Protein AF-A0A1F4QVL9-F1 (afdb_monomer)

Structure (mmCIF, N/CA/C/O backbone):
data_AF-A0A1F4QVL9-F1
#
_entry.id   AF-A0A1F4QVL9-F1
#
loop_
_atom_site.group_PDB
_atom_site.id
_atom_site.type_symbol
_atom_site.label_atom_id
_atom_site.label_alt_id
_atom_site.label_comp_id
_atom_site.label_asym_id
_atom_site.label_entity_id
_atom_site.label_seq_id
_atom_site.pdbx_PDB_ins_code
_atom_site.Cartn_x
_atom_site.Cartn_y
_atom_site.Cartn_z
_atom_site.occupancy
_atom_site.B_iso_or_equiv
_atom_site.auth_seq_id
_atom_site.auth_comp_id
_atom_site.auth_asym_id
_atom_site.auth_atom_id
_atom_site.pdbx_PDB_model_num
ATOM 1 N N . MET A 1 1 ? 17.436 -7.535 2.192 1.00 55.03 1 MET A N 1
ATOM 2 C CA . MET A 1 1 ? 16.617 -8.154 1.130 1.00 55.03 1 MET A CA 1
ATOM 3 C C . MET A 1 1 ? 15.756 -9.191 1.828 1.00 55.03 1 MET A C 1
ATOM 5 O O . MET A 1 1 ? 16.328 -9.980 2.570 1.00 55.03 1 MET A O 1
ATOM 9 N N . LEU A 1 2 ? 14.427 -9.111 1.714 1.00 68.06 2 LEU A N 1
ATOM 10 C CA . LEU A 1 2 ? 13.532 -10.093 2.343 1.00 68.06 2 LEU A CA 1
ATOM 11 C C . LEU A 1 2 ? 13.857 -11.471 1.762 1.00 68.06 2 LEU A C 1
ATOM 13 O O . LEU A 1 2 ? 14.022 -11.603 0.551 1.00 68.06 2 LEU A O 1
ATOM 17 N N . SER A 1 3 ? 14.021 -12.462 2.626 1.00 69.25 3 SER A N 1
ATOM 18 C CA . SER A 1 3 ? 14.644 -13.744 2.280 1.00 69.25 3 SER A CA 1
ATOM 19 C C . SER A 1 3 ? 13.644 -14.893 2.161 1.00 69.25 3 SER A C 1
ATOM 21 O O . SER A 1 3 ? 13.997 -15.971 1.687 1.00 69.25 3 SER A O 1
ATOM 23 N N . SER A 1 4 ? 12.388 -14.674 2.563 1.00 79.56 4 SER A N 1
ATOM 24 C CA . SER A 1 4 ? 11.344 -15.699 2.546 1.00 79.56 4 SER A CA 1
ATOM 25 C C . SER A 1 4 ? 9.951 -15.136 2.261 1.00 79.56 4 SER A C 1
ATOM 27 O O . SER A 1 4 ? 9.669 -13.959 2.497 1.00 79.56 4 SER A O 1
ATOM 29 N N . GLU A 1 5 ? 9.048 -16.007 1.799 1.00 80.88 5 GLU A N 1
ATOM 30 C CA . GLU A 1 5 ? 7.616 -15.705 1.672 1.00 80.88 5 GLU A CA 1
ATOM 31 C C . GLU A 1 5 ? 7.029 -15.203 2.997 1.00 80.88 5 GLU A C 1
ATOM 33 O O . GLU A 1 5 ? 6.265 -14.242 3.006 1.00 80.88 5 GLU A O 1
ATOM 38 N N . ALA A 1 6 ? 7.398 -15.833 4.116 1.00 83.69 6 ALA A N 1
ATOM 39 C CA . ALA A 1 6 ? 6.899 -15.465 5.436 1.00 83.69 6 ALA A CA 1
ATOM 40 C C . ALA A 1 6 ? 7.304 -14.032 5.813 1.00 83.69 6 ALA A C 1
ATOM 42 O O . ALA A 1 6 ? 6.448 -13.242 6.205 1.00 83.69 6 ALA A O 1
ATOM 43 N N . GLU A 1 7 ? 8.576 -13.672 5.615 1.00 84.50 7 GLU A N 1
ATOM 44 C CA . GLU A 1 7 ? 9.059 -12.303 5.831 1.00 84.50 7 GLU A CA 1
ATOM 45 C C . GLU A 1 7 ? 8.333 -11.290 4.942 1.00 84.50 7 GLU A C 1
ATOM 47 O O . GLU A 1 7 ? 7.942 -10.225 5.419 1.00 84.50 7 GLU A O 1
ATOM 52 N N . TYR A 1 8 ? 8.118 -11.615 3.665 1.00 85.31 8 TYR A N 1
ATOM 53 C CA . TYR A 1 8 ? 7.397 -10.728 2.754 1.00 85.31 8 TYR A CA 1
ATOM 54 C C . TYR A 1 8 ? 5.938 -10.550 3.170 1.00 85.31 8 TYR A C 1
ATOM 56 O O . TYR A 1 8 ? 5.424 -9.432 3.201 1.00 85.31 8 TYR A O 1
ATOM 64 N N . ARG A 1 9 ? 5.247 -11.642 3.503 1.00 83.25 9 ARG A N 1
ATOM 65 C CA . ARG A 1 9 ? 3.841 -11.575 3.900 1.00 83.25 9 ARG A CA 1
ATOM 66 C C . ARG A 1 9 ? 3.674 -10.822 5.208 1.00 83.25 9 ARG A C 1
ATOM 68 O O . ARG A 1 9 ? 2.688 -10.110 5.342 1.00 83.25 9 ARG A O 1
ATOM 75 N N . GLU A 1 10 ? 4.609 -10.940 6.144 1.00 85.62 10 GLU A N 1
ATOM 76 C CA . GLU A 1 10 ? 4.506 -10.227 7.415 1.00 85.62 10 GLU A CA 1
ATOM 77 C C . GLU A 1 10 ? 4.754 -8.725 7.274 1.00 85.62 10 GLU A C 1
ATOM 79 O O . GLU A 1 10 ? 4.031 -7.942 7.881 1.00 85.62 10 GLU A O 1
ATOM 84 N N . ASN A 1 11 ? 5.703 -8.322 6.425 1.00 81.94 11 ASN A N 1
ATOM 85 C CA . ASN A 1 11 ? 6.178 -6.936 6.385 1.00 81.94 11 ASN A CA 1
ATOM 86 C C . ASN A 1 11 ? 5.716 -6.126 5.164 1.00 81.94 11 ASN A C 1
ATOM 88 O O . ASN A 1 11 ? 5.845 -4.907 5.172 1.00 81.94 11 ASN A O 1
ATOM 92 N N . VAL A 1 12 ? 5.226 -6.769 4.097 1.00 84.06 12 VAL A N 1
ATOM 93 C CA . VAL A 1 12 ? 4.925 -6.090 2.823 1.00 84.06 12 VAL A CA 1
ATOM 94 C C . VAL A 1 12 ? 3.470 -6.253 2.417 1.00 84.06 12 VAL A C 1
ATOM 96 O O . VAL A 1 12 ? 2.744 -5.269 2.306 1.00 84.06 12 VAL A O 1
ATOM 99 N N . CYS A 1 13 ? 3.018 -7.480 2.143 1.00 87.62 13 CYS A N 1
ATOM 100 C CA . CYS A 1 13 ? 1.649 -7.681 1.678 1.00 87.62 13 CYS A CA 1
ATOM 101 C C . CYS A 1 13 ? 1.138 -9.107 1.894 1.00 87.62 13 CYS A C 1
ATOM 103 O O . CYS A 1 13 ? 1.787 -10.088 1.531 1.00 87.62 13 CYS A O 1
ATOM 105 N N . LYS A 1 14 ? -0.098 -9.212 2.399 1.00 88.12 14 LYS A N 1
ATOM 106 C CA . LYS A 1 14 ? -0.819 -10.480 2.619 1.00 88.12 14 LYS A CA 1
ATOM 107 C C . LYS A 1 14 ? -1.907 -10.747 1.566 1.00 88.12 14 LYS A C 1
ATOM 109 O O . LYS A 1 14 ? -2.701 -11.666 1.758 1.00 88.12 14 LYS A O 1
ATOM 114 N N . CYS A 1 15 ? -1.986 -9.958 0.489 1.00 89.38 15 CYS A N 1
ATOM 115 C CA . CYS A 1 15 ? -3.069 -10.077 -0.487 1.00 89.38 15 CYS A CA 1
ATOM 116 C C . CYS A 1 15 ? -2.981 -11.379 -1.298 1.00 89.38 15 CYS A C 1
ATOM 118 O O . CYS A 1 15 ? -1.905 -11.956 -1.485 1.00 89.38 15 CYS A O 1
ATOM 120 N N . LYS A 1 16 ? -4.137 -11.833 -1.798 1.00 87.50 16 LYS A N 1
ATOM 121 C CA . LYS A 1 16 ? -4.270 -13.107 -2.518 1.00 87.50 16 LYS A CA 1
ATOM 122 C C . LYS A 1 16 ? -3.334 -13.195 -3.725 1.00 87.50 16 LYS A C 1
ATOM 124 O O . LYS A 1 16 ? -2.648 -14.196 -3.887 1.00 87.50 16 LYS A O 1
ATOM 129 N N . GLN A 1 17 ? -3.261 -12.132 -4.522 1.00 88.06 17 GLN A N 1
ATOM 130 C CA . GLN A 1 17 ? -2.403 -12.090 -5.704 1.00 88.06 17 GLN A CA 1
ATOM 131 C C . GLN A 1 17 ? -0.917 -12.219 -5.352 1.00 88.06 17 GLN A C 1
ATOM 133 O O . GLN A 1 17 ? -0.213 -12.984 -6.000 1.00 88.06 17 GLN A O 1
ATOM 138 N N . CYS A 1 18 ? -0.430 -11.508 -4.329 1.00 88.06 18 CYS A N 1
ATOM 139 C CA . CYS A 1 18 ? 0.970 -11.627 -3.913 1.00 88.06 18 CYS A CA 1
ATOM 140 C C . CYS A 1 18 ? 1.278 -13.040 -3.403 1.00 88.06 18 CYS A C 1
ATOM 142 O O . CYS A 1 18 ? 2.310 -13.597 -3.761 1.00 88.06 18 CYS A O 1
ATOM 144 N N . ALA A 1 19 ? 0.368 -13.650 -2.635 1.00 87.19 19 ALA A N 1
ATOM 145 C CA . ALA A 1 19 ? 0.530 -15.030 -2.178 1.00 87.19 19 ALA A CA 1
ATOM 146 C C . ALA A 1 19 ? 0.589 -16.027 -3.352 1.00 87.19 19 ALA A C 1
ATOM 148 O O . ALA A 1 19 ? 1.446 -16.907 -3.376 1.00 87.19 19 ALA A O 1
ATOM 149 N N . GLU A 1 20 ? -0.282 -15.873 -4.351 1.00 87.19 20 GLU A N 1
ATOM 150 C CA . GLU A 1 20 ? -0.282 -16.720 -5.549 1.00 87.19 20 GLU A CA 1
ATOM 151 C C . GLU A 1 20 ? 0.987 -16.536 -6.393 1.00 87.19 20 GLU A C 1
ATOM 153 O O . GLU A 1 20 ? 1.555 -17.521 -6.859 1.00 87.19 20 GLU A O 1
ATOM 158 N N . LEU A 1 21 ? 1.468 -15.302 -6.562 1.00 84.94 21 LEU A N 1
ATOM 159 C CA . LEU A 1 21 ? 2.693 -15.021 -7.319 1.00 84.94 21 LEU A CA 1
ATOM 160 C C . LEU A 1 21 ? 3.932 -15.629 -6.659 1.00 84.94 21 LEU A C 1
ATOM 162 O O . LEU A 1 21 ? 4.731 -16.269 -7.343 1.00 84.94 21 LEU A O 1
ATOM 166 N N . ILE A 1 22 ? 4.072 -15.476 -5.340 1.00 85.94 22 ILE A N 1
ATOM 167 C CA . ILE A 1 22 ? 5.210 -16.036 -4.600 1.00 85.94 22 ILE A CA 1
ATOM 168 C C . ILE A 1 22 ? 5.176 -17.566 -4.649 1.00 85.94 22 ILE A C 1
ATOM 170 O O . ILE A 1 22 ? 6.190 -18.187 -4.941 1.00 85.94 22 ILE A O 1
ATOM 174 N N . LYS A 1 23 ? 4.001 -18.180 -4.454 1.00 85.06 23 LYS A N 1
ATOM 175 C CA . LYS A 1 23 ? 3.847 -19.642 -4.503 1.00 85.06 23 LYS A CA 1
ATOM 176 C C . LYS A 1 23 ? 4.206 -20.242 -5.868 1.00 85.06 23 LYS A C 1
ATOM 178 O O . LYS A 1 23 ? 4.672 -21.376 -5.934 1.00 85.06 23 LYS A O 1
ATOM 183 N N . ASN A 1 24 ? 3.953 -19.508 -6.949 1.00 83.56 24 ASN A N 1
ATOM 184 C CA . ASN A 1 24 ? 4.134 -19.992 -8.319 1.00 83.56 24 ASN A CA 1
ATOM 185 C C . ASN A 1 24 ? 5.513 -19.656 -8.915 1.00 83.56 24 ASN A C 1
ATOM 187 O O . ASN A 1 24 ? 5.716 -19.854 -10.113 1.00 83.56 24 ASN A O 1
ATOM 191 N N . THR A 1 25 ? 6.457 -19.136 -8.124 1.00 81.31 25 THR A N 1
ATOM 192 C CA . THR A 1 25 ? 7.788 -18.733 -8.604 1.00 81.31 25 THR A CA 1
ATOM 193 C C . THR A 1 25 ? 8.909 -19.194 -7.671 1.00 81.31 25 THR A C 1
ATOM 195 O O . THR A 1 25 ? 8.698 -19.492 -6.503 1.00 81.31 25 THR A O 1
ATOM 198 N N . GLU A 1 26 ? 10.128 -19.290 -8.208 1.00 81.69 26 GLU A N 1
ATOM 199 C CA . GLU A 1 26 ? 11.305 -19.799 -7.480 1.00 81.69 26 GLU A CA 1
ATOM 200 C C . GLU A 1 26 ? 11.924 -18.764 -6.523 1.00 81.69 26 GLU A C 1
ATOM 202 O O . GLU A 1 26 ? 12.674 -19.127 -5.620 1.00 81.69 26 GLU A O 1
ATOM 207 N N . SER A 1 27 ? 11.649 -17.471 -6.729 1.00 84.19 27 SER A N 1
ATOM 208 C CA . SER A 1 27 ? 12.194 -16.376 -5.923 1.00 84.19 27 SER A CA 1
ATOM 209 C C . SER A 1 27 ? 11.259 -15.166 -5.897 1.00 84.19 27 SER A C 1
ATOM 211 O O . SER A 1 27 ? 10.497 -14.941 -6.838 1.00 84.19 27 SER A O 1
ATOM 213 N N . LEU A 1 28 ? 11.364 -14.343 -4.845 1.00 83.25 28 LEU A N 1
ATOM 214 C CA . LEU A 1 28 ? 10.596 -13.096 -4.719 1.00 83.25 28 LEU A CA 1
ATOM 215 C C . LEU A 1 28 ? 10.878 -12.127 -5.878 1.00 83.25 28 LEU A C 1
ATOM 217 O O . LEU A 1 28 ? 9.948 -11.532 -6.416 1.00 83.25 28 LEU A O 1
ATOM 221 N N . ASP A 1 29 ? 12.133 -12.018 -6.320 1.00 83.50 29 ASP A N 1
ATOM 222 C CA . ASP A 1 29 ? 12.496 -11.149 -7.446 1.00 83.50 29 ASP A CA 1
ATOM 223 C C . ASP A 1 29 ? 11.768 -11.559 -8.733 1.00 83.50 29 ASP A C 1
ATOM 225 O O . ASP A 1 29 ? 11.255 -10.710 -9.463 1.00 83.50 29 ASP A O 1
ATOM 229 N N . ARG A 1 30 ? 11.649 -12.870 -8.993 1.00 82.62 30 ARG A N 1
ATOM 230 C CA . ARG A 1 30 ? 10.860 -13.372 -10.126 1.00 82.62 30 ARG A CA 1
ATOM 231 C C . ARG A 1 30 ? 9.361 -13.188 -9.913 1.00 82.62 30 ARG A C 1
ATOM 233 O O . ARG A 1 30 ? 8.673 -12.850 -10.872 1.00 82.62 30 ARG A O 1
ATOM 240 N N . ALA A 1 31 ? 8.867 -13.366 -8.687 1.00 84.00 31 ALA A N 1
ATOM 241 C CA . ALA A 1 31 ? 7.456 -13.178 -8.345 1.00 84.00 31 ALA A CA 1
ATOM 242 C C . ALA A 1 31 ? 6.957 -11.765 -8.687 1.00 84.00 31 ALA A C 1
ATOM 244 O O . ALA A 1 31 ? 5.822 -11.596 -9.138 1.00 84.00 31 ALA A O 1
ATOM 245 N N . PHE A 1 32 ? 7.807 -10.754 -8.481 1.00 86.44 32 PHE A N 1
ATOM 246 C CA . PHE A 1 32 ? 7.428 -9.344 -8.589 1.00 86.44 32 PHE A CA 1
ATOM 247 C C . PHE A 1 32 ? 8.002 -8.611 -9.802 1.00 86.44 32 PHE A C 1
ATOM 249 O O . PHE A 1 32 ? 7.665 -7.445 -10.002 1.00 86.44 32 PHE A O 1
ATOM 256 N N . TYR A 1 33 ? 8.779 -9.285 -10.655 1.00 85.38 33 TYR A N 1
ATOM 257 C CA . TYR A 1 33 ? 9.353 -8.695 -11.869 1.00 85.38 33 TYR A CA 1
ATOM 258 C C . TYR A 1 33 ? 8.312 -7.958 -12.730 1.00 85.38 33 TYR A C 1
ATOM 260 O O . TYR A 1 33 ? 8.546 -6.830 -13.156 1.00 85.38 33 TYR A O 1
ATOM 268 N N . VAL A 1 34 ? 7.121 -8.545 -12.904 1.00 82.06 34 VAL A N 1
ATOM 269 C CA . VAL A 1 34 ? 6.028 -7.978 -13.721 1.00 82.06 34 VAL A CA 1
ATOM 270 C C . VAL A 1 34 ? 5.582 -6.591 -13.242 1.00 82.06 34 VAL A C 1
ATOM 272 O O . VAL A 1 34 ? 5.126 -5.794 -14.052 1.00 82.06 34 VAL A O 1
ATOM 275 N N . TYR A 1 35 ? 5.727 -6.252 -11.957 1.00 83.50 35 TYR A N 1
ATOM 276 C CA . TYR A 1 35 ? 5.344 -4.925 -11.453 1.00 83.50 35 TYR A CA 1
ATOM 277 C C . TYR A 1 35 ? 6.311 -3.816 -11.884 1.00 83.50 35 TYR A C 1
ATOM 279 O O . TYR A 1 35 ? 5.912 -2.653 -11.925 1.00 83.50 35 TYR A O 1
ATOM 287 N N . GLY A 1 36 ? 7.563 -4.165 -12.188 1.00 83.75 36 GLY A N 1
ATOM 288 C CA . GLY A 1 36 ? 8.594 -3.235 -12.653 1.00 83.75 36 GLY A CA 1
ATOM 289 C C . GLY A 1 36 ? 8.770 -3.215 -14.170 1.00 83.75 36 GLY A C 1
ATOM 290 O O . GLY A 1 36 ? 9.645 -2.510 -14.661 1.00 83.75 36 GLY A O 1
ATOM 291 N N . ASP A 1 37 ? 7.975 -3.993 -14.904 1.00 88.56 37 ASP A N 1
ATOM 292 C CA . ASP A 1 37 ? 8.125 -4.159 -16.344 1.00 88.56 37 ASP A CA 1
ATOM 293 C C . ASP A 1 37 ? 7.616 -2.928 -17.114 1.00 88.56 37 ASP A C 1
ATOM 295 O O . ASP A 1 37 ? 6.501 -2.432 -16.890 1.00 88.56 37 ASP A O 1
ATOM 299 N N . SER A 1 38 ? 8.431 -2.423 -18.041 1.00 91.38 38 SER A N 1
ATOM 300 C CA . SER A 1 38 ? 8.165 -1.186 -18.777 1.00 91.38 38 SER A CA 1
ATOM 301 C C . SER A 1 38 ? 8.573 -1.264 -20.246 1.00 91.38 38 SER A C 1
ATOM 303 O O . SER A 1 38 ? 9.435 -2.036 -20.651 1.00 91.38 38 SER A O 1
ATOM 305 N N . ASN A 1 39 ? 7.923 -0.429 -21.054 1.00 90.00 39 ASN A N 1
ATOM 306 C CA . ASN A 1 39 ? 8.264 -0.180 -22.443 1.00 90.00 39 ASN A CA 1
ATOM 307 C C . ASN A 1 39 ? 8.720 1.280 -22.607 1.00 90.00 39 ASN A C 1
ATOM 309 O O . ASN A 1 39 ? 7.939 2.191 -22.288 1.00 90.00 39 ASN A O 1
ATOM 313 N N . PRO A 1 40 ? 9.911 1.529 -23.177 1.00 91.88 40 PRO A N 1
ATOM 314 C CA . PRO A 1 40 ? 10.340 2.875 -23.511 1.00 91.88 40 PRO A CA 1
ATOM 315 C C . PRO A 1 40 ? 9.521 3.428 -24.677 1.00 91.88 40 PRO A C 1
ATOM 317 O O . PRO A 1 40 ? 9.349 2.792 -25.718 1.00 91.88 40 PRO A O 1
ATOM 320 N N . VAL A 1 41 ? 9.064 4.667 -24.533 1.00 90.75 41 VAL A N 1
ATOM 321 C CA . VAL A 1 41 ? 8.468 5.460 -25.607 1.00 90.75 41 VAL A CA 1
ATOM 322 C C . VAL A 1 41 ? 9.373 6.651 -25.865 1.00 90.75 41 VAL A C 1
ATOM 324 O O . VAL A 1 41 ? 9.512 7.552 -25.035 1.00 90.75 41 VAL A O 1
ATOM 327 N N . THR A 1 42 ? 9.990 6.657 -27.042 1.00 92.38 42 THR A N 1
ATOM 328 C CA . THR A 1 42 ? 10.885 7.727 -27.474 1.00 92.38 42 THR A CA 1
ATOM 329 C C . THR A 1 42 ? 10.169 8.673 -28.430 1.00 92.38 42 THR A C 1
ATOM 331 O O . THR A 1 42 ? 9.572 8.245 -29.416 1.00 92.38 42 THR A O 1
ATOM 334 N N . PHE A 1 43 ? 10.251 9.976 -28.174 1.00 90.75 43 PHE A N 1
ATOM 335 C CA . PHE A 1 43 ? 9.701 11.000 -29.059 1.00 90.75 43 PHE A CA 1
ATOM 336 C C . PHE A 1 43 ? 10.619 12.216 -29.151 1.00 90.75 43 PHE A C 1
ATOM 338 O O . PHE A 1 43 ? 11.397 12.530 -28.246 1.00 90.75 43 PHE A O 1
ATOM 345 N N . ARG A 1 44 ? 10.524 12.922 -30.279 1.00 92.31 44 ARG A N 1
ATOM 346 C CA . ARG A 1 44 ? 11.308 14.128 -30.538 1.00 92.31 44 ARG A CA 1
ATOM 347 C C . ARG A 1 44 ? 10.499 15.361 -30.157 1.00 92.31 44 ARG A C 1
ATOM 349 O O . ARG A 1 44 ? 9.382 15.551 -30.633 1.00 92.31 44 ARG A O 1
ATOM 356 N N . ARG A 1 45 ? 11.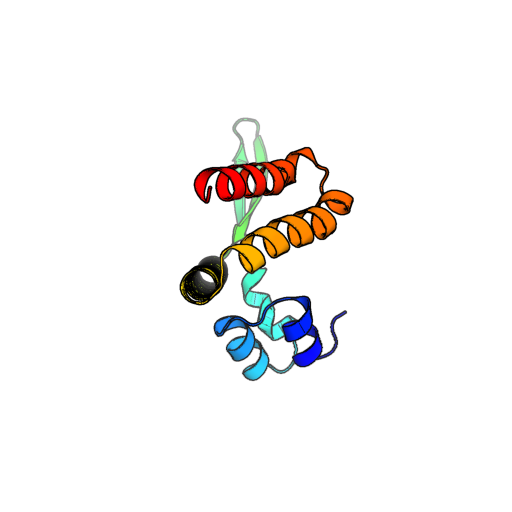058 16.217 -29.304 1.00 88.81 45 ARG A N 1
ATOM 357 C CA . ARG A 1 45 ? 10.454 17.509 -28.960 1.00 88.81 45 ARG A CA 1
ATOM 358 C C . ARG A 1 45 ? 10.620 18.501 -30.110 1.00 88.81 45 ARG A C 1
ATOM 360 O O . ARG A 1 45 ? 11.514 18.374 -30.943 1.00 88.81 45 ARG A O 1
ATOM 367 N N . ARG A 1 46 ? 9.800 19.556 -30.101 1.00 85.56 46 ARG A N 1
ATOM 368 C CA . ARG A 1 46 ? 9.796 20.625 -31.119 1.00 85.56 46 ARG A CA 1
ATOM 369 C C . ARG A 1 46 ? 11.158 21.327 -31.288 1.00 85.56 46 ARG A C 1
ATOM 371 O O . ARG A 1 46 ? 11.447 21.812 -32.370 1.00 85.56 46 ARG A O 1
ATOM 378 N N . GLY A 1 47 ? 11.998 21.329 -30.246 1.00 90.56 47 GLY A N 1
ATOM 379 C CA . GLY A 1 47 ? 13.375 21.851 -30.265 1.00 90.56 47 GLY A CA 1
ATOM 380 C C . GLY A 1 47 ? 14.450 20.851 -30.716 1.00 90.56 47 GLY A C 1
ATOM 381 O O . GLY A 1 47 ? 15.634 21.122 -30.563 1.00 90.56 47 GLY A O 1
ATOM 382 N N . GLY A 1 48 ? 14.064 19.677 -31.222 1.00 88.06 48 GLY A N 1
ATOM 383 C CA . GLY A 1 48 ? 14.982 18.682 -31.779 1.00 88.06 48 GLY A CA 1
ATOM 384 C C . GLY A 1 48 ? 15.553 17.674 -30.779 1.00 88.06 48 GLY A C 1
ATOM 385 O O . GLY A 1 48 ? 16.089 16.662 -31.235 1.00 88.06 48 GLY A O 1
ATOM 386 N N . SER A 1 49 ? 15.393 17.895 -29.468 1.00 91.75 49 SER A N 1
ATOM 387 C CA . SER A 1 49 ? 15.815 16.951 -28.427 1.00 91.75 49 SER A CA 1
ATOM 388 C C . SER A 1 49 ? 14.978 15.670 -28.435 1.00 91.75 49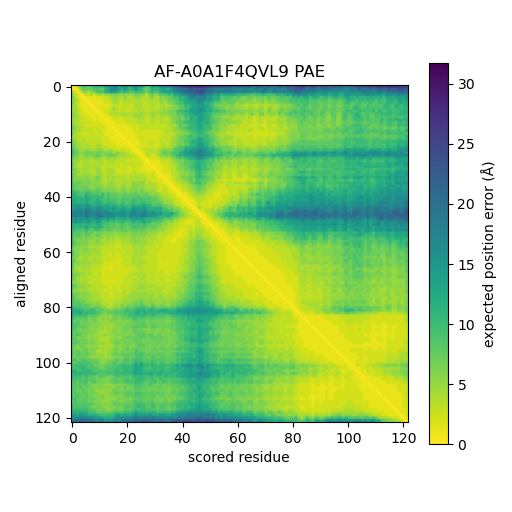 SER A C 1
ATOM 390 O O . SER A 1 49 ? 13.770 15.695 -28.685 1.00 91.75 49 SER A O 1
ATOM 392 N N . ILE A 1 50 ? 15.636 14.544 -28.165 1.00 92.06 50 ILE A N 1
ATOM 393 C CA . ILE A 1 50 ? 15.008 13.229 -28.031 1.00 92.06 50 ILE A CA 1
ATOM 394 C C . ILE A 1 50 ? 14.746 12.985 -26.547 1.00 92.06 50 ILE A C 1
ATOM 396 O O . ILE A 1 50 ? 15.642 13.165 -25.725 1.00 92.06 50 ILE A O 1
ATOM 400 N N . VAL A 1 51 ? 13.521 12.593 -26.208 1.00 92.56 51 VAL A N 1
ATOM 401 C CA . VAL A 1 51 ? 13.140 12.185 -24.853 1.00 92.56 51 VAL A CA 1
ATOM 402 C C . VAL A 1 51 ? 12.650 10.750 -24.898 1.00 92.56 51 VAL A C 1
ATOM 404 O O . VAL A 1 51 ? 11.870 10.401 -25.782 1.00 92.56 51 VAL A O 1
ATOM 407 N N . SER A 1 52 ? 13.105 9.945 -23.941 1.00 92.19 52 SER A N 1
ATOM 408 C CA . SER A 1 52 ? 12.584 8.606 -23.681 1.00 92.19 52 SER A CA 1
ATOM 409 C C . SER A 1 52 ? 11.841 8.613 -22.351 1.00 92.19 52 SER A C 1
ATOM 411 O O . SER A 1 52 ? 12.349 9.157 -21.370 1.00 92.19 52 SER A O 1
ATOM 413 N N . LEU A 1 53 ? 10.637 8.050 -22.334 1.00 91.62 53 LEU A N 1
ATOM 414 C CA . LEU A 1 53 ? 9.841 7.836 -21.130 1.00 91.62 53 LEU A CA 1
ATOM 415 C C . LEU A 1 53 ? 9.549 6.345 -20.990 1.00 91.62 53 LEU A C 1
ATOM 417 O O . LEU A 1 53 ? 9.118 5.719 -21.954 1.00 91.62 53 LEU A O 1
ATOM 421 N N . GLU A 1 54 ? 9.747 5.798 -19.797 1.00 92.12 54 GLU A N 1
ATOM 422 C CA . GLU A 1 54 ? 9.362 4.425 -19.474 1.00 92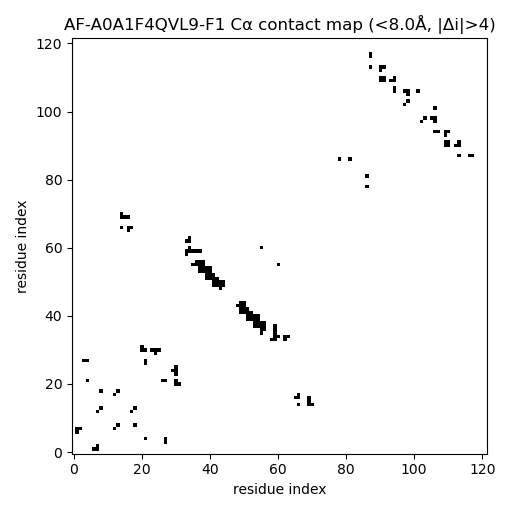.12 54 GLU A CA 1
ATOM 423 C C . GLU A 1 54 ? 7.886 4.388 -19.083 1.00 92.12 54 GLU A C 1
ATOM 425 O O . GLU A 1 54 ? 7.461 5.073 -18.149 1.00 92.12 54 GLU A O 1
ATOM 430 N N . TYR A 1 55 ? 7.093 3.591 -19.796 1.00 91.06 55 TYR A N 1
ATOM 431 C CA . TYR A 1 55 ? 5.691 3.361 -19.462 1.00 91.06 55 TYR A CA 1
ATOM 432 C C . TYR A 1 55 ? 5.484 1.910 -19.045 1.00 91.06 55 TYR A C 1
ATOM 434 O O . TYR A 1 55 ? 5.963 1.020 -19.742 1.00 91.06 55 TYR A O 1
ATOM 442 N N . PRO A 1 56 ? 4.726 1.634 -17.971 1.00 91.56 56 PRO A N 1
ATOM 443 C CA . PRO A 1 56 ? 4.490 0.262 -17.545 1.00 91.56 56 PRO A CA 1
ATOM 444 C C . PRO A 1 56 ? 3.782 -0.532 -18.643 1.00 91.56 56 PRO A C 1
ATOM 446 O O . PRO A 1 56 ? 2.895 -0.004 -19.338 1.00 91.56 56 PRO A O 1
ATOM 449 N N . THR A 1 57 ? 4.157 -1.803 -18.786 1.00 92.81 57 THR A N 1
ATOM 450 C CA . THR A 1 57 ? 3.509 -2.712 -19.737 1.00 92.81 57 THR A CA 1
ATOM 451 C C . THR A 1 57 ? 2.035 -2.927 -19.379 1.00 92.81 57 THR A C 1
ATOM 453 O O . THR A 1 57 ? 1.560 -2.575 -18.294 1.00 92.81 57 THR A O 1
ATOM 456 N N . GLY A 1 58 ? 1.253 -3.472 -20.317 1.00 91.00 58 GLY A N 1
ATOM 457 C CA . GLY A 1 58 ? -0.158 -3.778 -20.062 1.00 91.00 58 GLY A CA 1
ATOM 458 C C . GLY A 1 58 ? -0.340 -4.7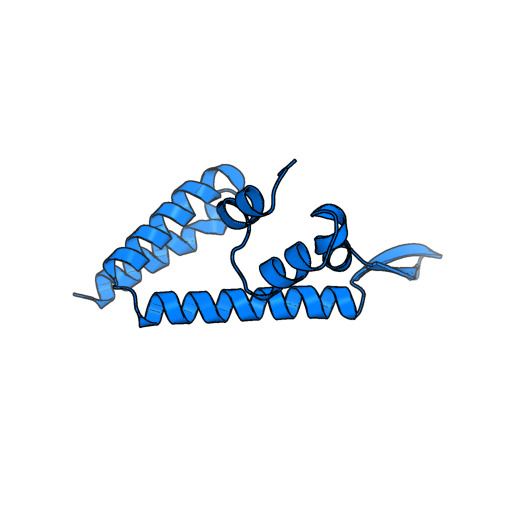34 -18.879 1.00 91.00 58 GLY A C 1
ATOM 459 O O . GLY A 1 58 ? -1.264 -4.559 -18.085 1.00 91.00 58 GLY A O 1
ATOM 460 N N . ASP A 1 59 ? 0.574 -5.689 -18.731 1.00 89.62 59 ASP A N 1
ATOM 461 C CA . ASP A 1 59 ? 0.547 -6.665 -17.646 1.00 89.62 59 ASP A CA 1
ATOM 462 C C . ASP A 1 59 ? 1.019 -6.058 -16.324 1.00 89.62 59 ASP A C 1
ATOM 464 O O . ASP A 1 59 ? 0.357 -6.278 -15.311 1.00 89.62 59 ASP A O 1
ATOM 468 N N . ALA A 1 60 ? 2.036 -5.186 -16.335 1.00 89.88 60 ALA A N 1
ATOM 469 C CA . ALA A 1 60 ? 2.424 -4.402 -15.159 1.00 89.88 60 ALA A CA 1
ATOM 470 C C . ALA A 1 60 ? 1.259 -3.548 -14.629 1.00 89.88 60 ALA A C 1
ATOM 472 O O . ALA A 1 60 ? 0.953 -3.553 -13.433 1.00 89.88 60 ALA A O 1
ATOM 473 N N . LYS A 1 61 ? 0.527 -2.871 -15.529 1.00 91.50 61 LYS A N 1
ATOM 474 C CA . LYS A 1 61 ? -0.670 -2.088 -15.169 1.00 91.50 61 LYS A CA 1
ATOM 475 C C . LYS A 1 61 ? -1.763 -2.957 -14.554 1.00 91.50 61 LYS A C 1
ATOM 477 O O . LYS A 1 61 ? -2.345 -2.573 -13.541 1.00 91.50 61 LYS A O 1
ATOM 482 N N . LYS A 1 62 ? -2.055 -4.119 -15.148 1.00 92.38 62 LYS A N 1
ATOM 483 C CA . LYS A 1 62 ? -3.050 -5.061 -14.608 1.00 92.38 62 LYS A CA 1
ATOM 484 C C . LYS A 1 62 ? -2.623 -5.601 -13.247 1.00 92.38 62 LYS A C 1
ATOM 486 O O . LYS A 1 62 ? -3.449 -5.646 -12.342 1.00 92.38 62 LYS A O 1
ATOM 491 N N . ALA A 1 63 ? -1.354 -5.973 -13.092 1.00 88.88 63 ALA A N 1
ATOM 492 C CA . ALA A 1 63 ? -0.816 -6.482 -11.838 1.00 88.88 63 ALA A CA 1
ATOM 493 C C . ALA A 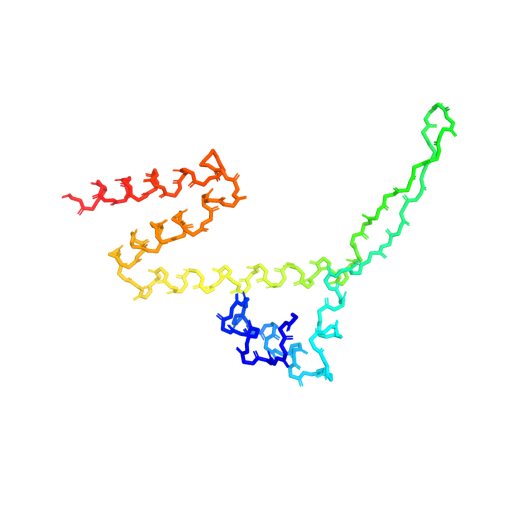1 63 ? -0.973 -5.453 -10.710 1.00 88.88 63 ALA A C 1
ATOM 495 O O . ALA A 1 63 ? -1.497 -5.796 -9.650 1.00 88.88 63 ALA A O 1
ATOM 496 N N . ALA A 1 64 ? -0.619 -4.190 -10.969 1.00 90.38 64 ALA A N 1
ATOM 497 C CA . ALA A 1 64 ? -0.815 -3.087 -10.031 1.00 90.38 64 ALA A CA 1
ATOM 498 C C . ALA A 1 64 ? -2.301 -2.838 -9.714 1.00 90.38 64 ALA A C 1
ATOM 500 O O . ALA A 1 64 ? -2.665 -2.662 -8.551 1.00 90.38 64 ALA A O 1
ATOM 501 N N . ALA A 1 65 ? -3.174 -2.870 -10.726 1.00 92.06 65 ALA A N 1
ATOM 502 C CA . ALA A 1 65 ? -4.610 -2.671 -10.541 1.00 92.06 65 ALA A CA 1
ATOM 503 C C . ALA A 1 65 ? -5.247 -3.776 -9.683 1.00 92.06 65 ALA A C 1
ATOM 505 O O . ALA A 1 65 ? -6.003 -3.477 -8.761 1.00 92.06 65 ALA A O 1
ATOM 506 N N . TYR A 1 66 ? -4.925 -5.046 -9.940 1.00 92.12 66 TYR A N 1
ATOM 507 C CA . TYR A 1 66 ? -5.425 -6.151 -9.123 1.00 92.12 66 TYR A CA 1
ATOM 508 C C . TYR A 1 66 ? -4.907 -6.073 -7.687 1.00 92.12 66 TYR A C 1
ATOM 510 O O . TYR A 1 66 ? -5.693 -6.257 -6.758 1.00 92.12 66 TYR A O 1
ATOM 518 N N . HIS A 1 67 ? -3.634 -5.718 -7.494 1.00 91.75 67 HIS A N 1
ATOM 519 C CA . HIS A 1 67 ? -3.058 -5.561 -6.163 1.00 91.75 67 HIS A CA 1
ATOM 520 C C . HIS A 1 67 ? -3.810 -4.488 -5.369 1.00 91.75 67 HIS A C 1
ATOM 522 O O . HIS A 1 67 ? -4.237 -4.735 -4.239 1.00 91.75 67 HIS A O 1
ATOM 528 N N . TYR A 1 68 ? -4.051 -3.332 -5.996 1.00 92.00 68 TYR A N 1
ATOM 529 C CA . TYR A 1 68 ? -4.856 -2.260 -5.421 1.00 92.00 68 TYR A CA 1
ATOM 530 C C . TYR A 1 68 ? -6.265 -2.740 -5.047 1.00 92.00 68 TYR A C 1
ATOM 532 O O . TYR A 1 68 ? -6.696 -2.540 -3.915 1.00 92.00 68 TYR A O 1
ATOM 540 N N . LEU A 1 69 ? -6.970 -3.419 -5.959 1.00 94.44 69 LEU A N 1
ATOM 541 C CA . LEU A 1 69 ? -8.337 -3.891 -5.715 1.00 94.44 69 LEU A CA 1
ATOM 542 C C . LEU A 1 69 ? -8.415 -4.923 -4.584 1.00 94.44 69 LEU A C 1
ATOM 544 O O . LEU A 1 69 ? -9.336 -4.858 -3.772 1.00 94.44 69 LEU A O 1
ATOM 548 N N . TYR A 1 70 ? -7.456 -5.849 -4.491 1.00 93.44 70 TYR A N 1
ATOM 549 C CA . TYR A 1 70 ? -7.421 -6.828 -3.402 1.00 93.44 70 TYR A CA 1
ATOM 550 C C . TYR A 1 70 ? -7.171 -6.176 -2.043 1.00 93.44 70 TYR A C 1
ATOM 552 O O . TYR A 1 70 ? -7.842 -6.529 -1.072 1.00 93.44 70 TYR A O 1
ATOM 560 N N . ASN A 1 71 ? -6.244 -5.218 -1.964 1.00 91.38 71 ASN A N 1
ATOM 561 C CA . ASN A 1 71 ? -6.027 -4.469 -0.726 1.00 91.38 71 ASN A CA 1
ATOM 562 C C . ASN A 1 71 ? -7.255 -3.631 -0.376 1.00 91.38 71 ASN A C 1
ATOM 564 O O . ASN A 1 71 ? -7.680 -3.631 0.773 1.00 91.38 71 ASN A O 1
ATOM 568 N N . LYS A 1 72 ? -7.897 -3.010 -1.372 1.00 91.88 72 LYS A N 1
ATOM 569 C CA . LYS A 1 72 ? -9.089 -2.199 -1.137 1.00 91.88 72 LYS A CA 1
ATOM 570 C C . LYS A 1 72 ? -10.270 -3.024 -0.631 1.00 91.88 72 LYS A C 1
ATOM 572 O O . LYS A 1 72 ? -10.984 -2.592 0.267 1.00 91.88 72 LYS A O 1
ATOM 577 N N . ALA A 1 73 ? -10.461 -4.223 -1.177 1.00 91.56 73 ALA A N 1
ATOM 578 C CA . ALA A 1 73 ? -11.462 -5.163 -0.684 1.00 91.56 73 ALA A CA 1
ATOM 579 C C . ALA A 1 73 ? -11.186 -5.571 0.770 1.00 91.56 73 ALA A C 1
ATOM 581 O O . ALA A 1 73 ? -12.115 -5.626 1.571 1.00 91.56 73 ALA A O 1
ATOM 582 N N . LYS A 1 74 ? -9.913 -5.803 1.117 1.00 88.94 74 LYS A N 1
ATOM 583 C CA . LYS A 1 74 ? -9.505 -6.086 2.495 1.00 88.94 74 LYS A CA 1
ATOM 584 C C . LYS A 1 74 ? -9.800 -4.905 3.426 1.00 88.94 74 LYS A C 1
ATOM 586 O O . LYS A 1 74 ? -10.409 -5.118 4.460 1.00 88.94 74 LYS A O 1
ATOM 591 N N . GLU A 1 75 ? -9.455 -3.676 3.041 1.00 87.19 75 GLU A N 1
ATOM 592 C CA . GLU A 1 75 ? -9.758 -2.474 3.837 1.00 87.19 75 GLU A CA 1
ATOM 593 C C . GLU A 1 75 ? -11.256 -2.353 4.153 1.00 87.19 75 GLU A C 1
ATOM 595 O O . GLU A 1 75 ? -11.635 -2.069 5.286 1.00 87.19 75 GLU A O 1
ATOM 600 N N . PHE A 1 76 ? -12.125 -2.584 3.163 1.00 89.81 76 PHE A N 1
ATOM 601 C CA . PHE A 1 76 ? -13.570 -2.544 3.388 1.00 89.81 76 PHE A CA 1
ATOM 602 C C . PHE A 1 76 ? -14.054 -3.656 4.318 1.00 89.81 76 PHE A C 1
ATOM 604 O O . PHE A 1 76 ? -14.952 -3.421 5.122 1.00 89.81 76 PHE A O 1
ATOM 611 N N . GLU A 1 77 ? -13.470 -4.847 4.224 1.00 89.88 77 GLU A N 1
ATOM 612 C CA . GLU A 1 77 ? -13.784 -5.954 5.125 1.00 89.88 77 GLU A CA 1
ATOM 613 C C . GLU A 1 77 ? -13.320 -5.675 6.561 1.00 89.88 77 GLU A C 1
ATOM 615 O O . GLU A 1 77 ? -14.074 -5.912 7.507 1.00 89.88 77 GLU A O 1
ATOM 620 N N . ASP A 1 78 ? -12.126 -5.103 6.722 1.00 86.81 78 ASP A N 1
ATOM 621 C CA . ASP A 1 78 ? -11.581 -4.682 8.014 1.00 86.81 78 ASP A CA 1
ATOM 622 C C . ASP A 1 78 ? -12.489 -3.611 8.653 1.00 86.81 78 ASP A C 1
ATOM 624 O O . ASP A 1 78 ? -12.802 -3.698 9.836 1.00 86.81 78 ASP A O 1
ATOM 628 N N . ILE A 1 79 ? -13.010 -2.654 7.874 1.00 86.38 79 ILE A N 1
ATOM 629 C CA . ILE A 1 79 ? -13.995 -1.663 8.357 1.00 86.38 79 ILE A CA 1
ATOM 630 C C . ILE A 1 79 ? -15.341 -2.316 8.700 1.00 86.38 79 ILE A C 1
ATOM 632 O O . ILE A 1 79 ? -15.979 -1.941 9.680 1.00 86.38 79 ILE A O 1
ATOM 636 N N . ARG A 1 80 ? -15.805 -3.273 7.889 1.00 87.44 80 ARG A N 1
ATOM 637 C C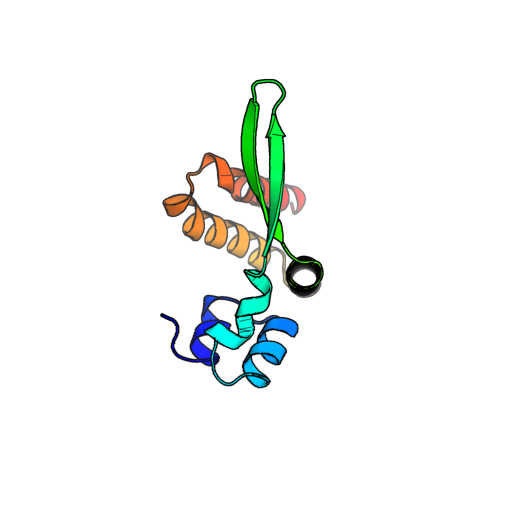A . ARG A 1 80 ? -17.109 -3.933 8.072 1.00 87.44 80 ARG A CA 1
ATOM 638 C C . ARG A 1 80 ? -17.147 -4.806 9.327 1.00 87.44 80 ARG A C 1
ATOM 640 O O . ARG A 1 80 ? -18.210 -4.968 9.922 1.00 87.44 80 ARG A O 1
ATOM 647 N N . THR A 1 81 ? -16.023 -5.432 9.660 1.00 90.06 81 THR A N 1
ATOM 648 C CA . THR A 1 81 ? -15.910 -6.398 10.763 1.00 90.06 81 THR A CA 1
ATOM 649 C C . THR A 1 81 ? -15.250 -5.823 12.010 1.00 90.06 81 THR A C 1
ATOM 651 O O . THR A 1 81 ? -15.474 -6.345 13.102 1.00 90.06 81 THR A O 1
ATOM 654 N N . GLY A 1 82 ? -14.447 -4.773 11.855 1.00 87.31 82 GLY A N 1
ATOM 655 C CA . GLY A 1 82 ? -13.777 -4.085 12.944 1.00 87.31 82 GLY A CA 1
ATOM 656 C C . GLY A 1 82 ? -14.708 -3.165 13.724 1.00 87.31 82 GLY A C 1
ATOM 657 O O . GLY A 1 82 ? -15.818 -2.841 13.301 1.00 87.31 82 GLY A O 1
ATOM 658 N N . ASP A 1 83 ? -14.227 -2.723 14.881 1.00 90.00 83 ASP A N 1
ATOM 659 C CA . ASP A 1 83 ? -14.871 -1.664 15.643 1.00 90.00 83 ASP A CA 1
ATOM 660 C C . ASP A 1 83 ? -14.221 -0.301 15.356 1.00 90.00 83 ASP A C 1
ATOM 662 O O . ASP A 1 83 ? -13.103 -0.186 14.842 1.00 90.00 83 ASP A O 1
ATOM 666 N N . LEU A 1 84 ? -14.952 0.763 15.691 1.00 90.19 84 LEU A N 1
ATOM 667 C CA . LEU A 1 84 ? -14.479 2.132 15.511 1.00 90.19 84 LEU A CA 1
ATOM 668 C C . LEU A 1 84 ? -13.161 2.384 16.257 1.00 90.19 84 LEU A C 1
ATOM 670 O O . LEU A 1 84 ? -12.297 3.092 15.748 1.00 90.19 84 LEU A O 1
ATOM 674 N N . LYS A 1 85 ? -12.992 1.807 17.451 1.00 91.56 85 LYS A N 1
ATOM 675 C CA . LYS A 1 85 ? -11.798 2.015 18.275 1.00 91.56 85 LYS A CA 1
ATOM 676 C C . LYS A 1 85 ? -10.548 1.521 17.547 1.00 91.56 85 LYS A C 1
ATOM 678 O O . LYS A 1 85 ? -9.562 2.250 17.475 1.00 91.56 85 LYS A O 1
ATOM 683 N N . HIS A 1 86 ? -10.618 0.337 16.952 1.00 90.12 86 HIS A N 1
ATOM 684 C CA . HIS A 1 86 ? -9.535 -0.243 16.175 1.00 90.12 86 HIS A CA 1
ATOM 685 C C . HIS A 1 86 ? -9.193 0.610 14.947 1.00 90.12 86 HIS A C 1
ATOM 687 O O . HIS A 1 86 ? -8.019 0.843 14.665 1.00 90.12 86 HIS A O 1
ATOM 693 N N . LEU A 1 87 ? -10.197 1.156 14.251 1.00 91.00 87 LEU A N 1
ATOM 694 C CA . LEU A 1 87 ? -9.967 2.085 13.138 1.00 91.00 87 LEU A CA 1
ATOM 695 C C . LEU A 1 87 ? -9.229 3.357 13.593 1.00 91.00 87 LEU A C 1
ATOM 697 O O . LEU A 1 87 ? -8.271 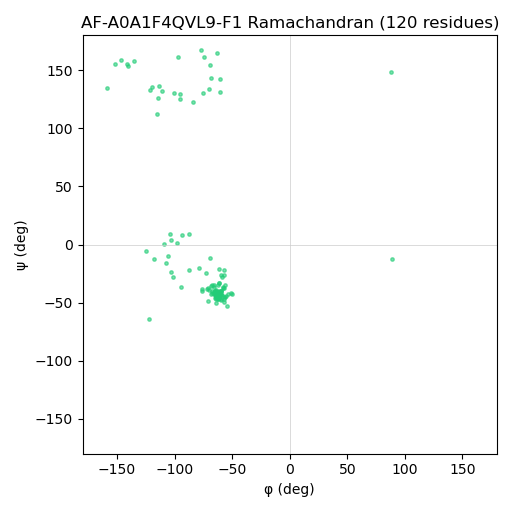3.778 12.944 1.00 91.00 87 LEU A O 1
ATOM 701 N N . LEU A 1 88 ? -9.648 3.961 14.708 1.00 94.19 88 LEU A N 1
ATOM 702 C CA . LEU A 1 88 ? -9.017 5.166 15.260 1.00 94.19 88 LEU A CA 1
ATOM 703 C C . LEU A 1 88 ? -7.570 4.913 15.706 1.00 94.19 88 LEU A C 1
ATOM 705 O O . LEU A 1 88 ? -6.706 5.771 15.502 1.00 94.19 88 LEU A O 1
ATOM 709 N N . GLU A 1 89 ? -7.299 3.748 16.297 1.00 94.00 89 GLU A N 1
ATOM 710 C CA . GLU A 1 89 ? -5.947 3.304 16.652 1.00 94.00 89 GLU A CA 1
ATOM 711 C C . GLU A 1 89 ? -5.085 3.110 15.400 1.00 94.00 89 GLU A C 1
ATOM 713 O O . GLU A 1 89 ? -3.984 3.656 15.333 1.00 94.00 89 GLU A O 1
ATOM 718 N N . ASN A 1 90 ? -5.607 2.437 14.371 1.00 92.31 90 ASN A N 1
ATOM 719 C CA . ASN A 1 90 ? -4.887 2.211 13.118 1.00 92.31 90 ASN A CA 1
ATOM 720 C C . ASN A 1 90 ? -4.533 3.518 12.399 1.00 92.31 90 ASN A C 1
ATOM 722 O O . ASN A 1 90 ? -3.417 3.646 11.896 1.00 92.31 90 ASN A O 1
ATOM 726 N N . LEU A 1 91 ? -5.430 4.513 12.378 1.00 94.50 91 LEU A N 1
ATOM 727 C CA . LEU A 1 91 ? -5.132 5.836 11.810 1.00 94.50 91 LEU A CA 1
ATOM 728 C C . LEU A 1 91 ? -3.952 6.507 12.521 1.00 94.50 91 LEU A C 1
ATOM 730 O O . LEU A 1 91 ? -3.109 7.123 11.869 1.00 94.50 91 LEU A O 1
ATOM 734 N N . LYS A 1 92 ? -3.880 6.374 13.851 1.00 96.12 92 LYS A N 1
ATOM 735 C CA . LYS A 1 92 ? -2.780 6.928 14.641 1.00 96.12 92 LYS A CA 1
ATOM 736 C C . LYS A 1 92 ? -1.473 6.170 14.414 1.00 96.12 92 LYS A C 1
ATOM 738 O O . LYS A 1 92 ? -0.469 6.819 14.152 1.00 96.12 92 LYS A O 1
ATOM 743 N N . ILE A 1 93 ? -1.493 4.840 14.483 1.00 95.50 93 ILE A N 1
ATOM 744 C CA . ILE A 1 93 ? -0.303 4.005 14.250 1.00 95.50 93 ILE A CA 1
ATOM 745 C C . ILE A 1 93 ? 0.267 4.292 12.859 1.00 95.50 93 ILE A C 1
ATOM 747 O O . ILE A 1 93 ? 1.445 4.589 12.725 1.00 95.50 93 ILE A O 1
ATOM 751 N N . THR A 1 94 ? -0.591 4.325 11.836 1.00 93.56 94 THR A N 1
ATOM 752 C CA . THR A 1 94 ? -0.172 4.622 10.457 1.00 93.56 94 THR A CA 1
ATOM 753 C C . THR A 1 94 ? 0.469 6.008 10.336 1.00 93.56 94 THR A C 1
ATOM 755 O O . THR A 1 94 ? 1.455 6.170 9.622 1.00 93.56 94 THR A O 1
ATOM 758 N N . TYR A 1 95 ? -0.073 7.018 11.026 1.00 96.31 95 TYR A N 1
ATOM 759 C CA . TYR A 1 95 ? 0.540 8.346 11.066 1.00 96.31 95 TYR A CA 1
ATOM 760 C C . TYR A 1 95 ? 1.916 8.307 11.742 1.00 96.31 95 TYR A C 1
ATOM 762 O O . TYR A 1 95 ? 2.883 8.791 11.158 1.00 96.31 95 TYR A O 1
ATOM 770 N N . ASP A 1 96 ? 2.003 7.710 12.934 1.00 96.38 96 ASP A N 1
ATOM 771 C CA . ASP A 1 96 ? 3.236 7.642 13.724 1.00 96.38 96 ASP A CA 1
ATOM 772 C C . ASP A 1 96 ? 4.347 6.867 12.978 1.00 96.38 96 ASP A C 1
ATOM 774 O O . ASP A 1 96 ? 5.518 7.233 13.076 1.00 96.38 96 ASP A O 1
ATOM 778 N N . ASP A 1 97 ? 3.981 5.854 12.186 1.00 94.25 97 ASP A N 1
ATOM 779 C CA . ASP A 1 97 ? 4.911 5.045 11.392 1.00 94.25 97 ASP A CA 1
ATOM 780 C C . ASP A 1 97 ? 5.414 5.773 10.135 1.00 94.25 97 ASP A C 1
ATOM 782 O O . ASP A 1 97 ? 6.583 5.654 9.772 1.00 94.25 97 ASP A O 1
ATOM 786 N N . ILE A 1 98 ? 4.550 6.518 9.434 1.00 94.25 98 ILE A N 1
ATOM 787 C CA . ILE A 1 98 ? 4.879 7.083 8.112 1.00 94.25 98 ILE A CA 1
ATOM 788 C C . ILE A 1 98 ? 5.411 8.518 8.207 1.00 94.25 98 ILE A C 1
ATOM 790 O O . ILE A 1 98 ? 6.332 8.875 7.465 1.00 94.25 98 ILE A O 1
ATOM 794 N N . ALA A 1 99 ? 4.883 9.338 9.122 1.00 95.75 99 ALA A N 1
ATOM 795 C CA . ALA A 1 99 ? 5.267 10.746 9.265 1.00 95.75 99 ALA A CA 1
ATOM 796 C C . ALA A 1 99 ? 6.791 10.969 9.373 1.00 95.75 99 ALA A C 1
ATOM 798 O O . ALA A 1 99 ? 7.297 11.849 8.668 1.00 95.75 99 ALA A O 1
ATOM 799 N N . PRO A 1 100 ? 7.564 10.155 10.130 1.00 96.44 100 PRO A N 1
ATOM 800 C CA . PRO A 1 100 ? 9.019 10.311 10.219 1.00 96.44 100 PRO A CA 1
ATOM 801 C C . PRO A 1 100 ? 9.762 10.136 8.887 1.00 96.44 100 PRO A C 1
ATOM 803 O O . PRO A 1 100 ? 10.903 10.579 8.755 1.00 96.44 100 PRO A O 1
ATOM 806 N N . HIS A 1 101 ? 9.145 9.469 7.910 1.00 94.00 101 HIS A N 1
ATOM 807 C CA . HIS A 1 101 ? 9.762 9.136 6.627 1.00 94.00 101 HIS A CA 1
ATOM 808 C C . HIS A 1 101 ? 9.325 10.054 5.485 1.00 94.00 101 HIS A C 1
ATOM 810 O O . HIS A 1 101 ? 10.087 10.237 4.536 1.00 94.00 101 HIS A O 1
ATOM 816 N N . THR A 1 102 ? 8.117 10.616 5.553 1.00 92.81 102 THR A N 1
ATOM 817 C CA . THR A 1 102 ? 7.533 11.391 4.447 1.00 92.81 102 THR A CA 1
ATOM 818 C C . THR A 1 102 ? 7.248 12.850 4.783 1.00 92.81 102 THR A C 1
ATOM 820 O O . THR A 1 102 ? 6.982 13.613 3.862 1.00 92.81 102 THR A O 1
ATOM 823 N N . GLY A 1 103 ? 7.294 13.235 6.061 1.00 91.94 103 GLY A N 1
ATOM 824 C CA . GLY A 1 103 ? 6.849 14.548 6.531 1.00 91.94 103 GLY A CA 1
ATOM 825 C C . GLY A 1 103 ? 5.358 14.573 6.878 1.00 91.94 103 GLY A C 1
ATOM 826 O O . GLY A 1 103 ? 4.544 13.853 6.286 1.00 91.94 103 GLY A O 1
ATOM 827 N N . ASP A 1 104 ? 5.006 15.407 7.857 1.00 92.44 104 ASP A N 1
ATOM 828 C CA . ASP A 1 104 ? 3.646 15.536 8.392 1.00 92.44 104 ASP A CA 1
ATOM 829 C C . ASP A 1 104 ? 2.649 16.015 7.336 1.00 92.44 104 ASP A C 1
ATOM 831 O O . ASP A 1 104 ? 1.498 15.582 7.316 1.00 92.44 104 ASP A O 1
ATOM 835 N N . GLU A 1 105 ? 3.078 16.882 6.422 1.00 93.06 105 GLU A N 1
ATOM 836 C CA . GLU A 1 105 ? 2.232 17.486 5.396 1.00 93.06 105 GLU A CA 1
ATOM 837 C C . GLU A 1 105 ? 1.575 16.455 4.469 1.00 93.06 105 GLU A C 1
ATOM 839 O O . GLU A 1 105 ? 0.491 16.708 3.939 1.00 93.06 105 GLU A O 1
ATOM 844 N N . LEU A 1 106 ? 2.189 15.279 4.306 1.00 91.56 106 LEU A N 1
ATOM 845 C CA . LEU A 1 106 ? 1.662 14.208 3.461 1.00 91.56 106 LEU A CA 1
ATOM 846 C C . LEU A 1 106 ? 0.688 13.281 4.204 1.00 91.56 106 LEU A C 1
ATOM 848 O O . LEU A 1 106 ? -0.162 12.658 3.565 1.00 91.56 106 LEU A O 1
ATOM 852 N N . VAL A 1 107 ? 0.749 13.214 5.539 1.00 95.94 107 VAL A N 1
ATOM 853 C CA . VAL A 1 107 ? -0.009 12.232 6.344 1.00 95.94 107 VAL A CA 1
ATOM 854 C C . VAL A 1 107 ? -0.904 12.831 7.432 1.00 95.94 107 VAL A C 1
ATOM 856 O O . VAL A 1 107 ? -1.725 12.116 8.002 1.00 95.94 107 VAL A O 1
ATOM 859 N N . ALA A 1 108 ? -0.861 14.145 7.671 1.00 94.94 108 ALA A N 1
ATOM 860 C CA . ALA A 1 108 ? -1.681 14.840 8.675 1.00 94.94 108 ALA A CA 1
ATOM 861 C C . ALA A 1 108 ? -3.198 14.651 8.487 1.00 94.94 108 ALA A C 1
ATOM 863 O O . ALA A 1 108 ? -3.982 14.768 9.437 1.00 94.94 108 ALA A O 1
ATOM 864 N N . HIS A 1 109 ? -3.631 14.311 7.270 1.00 95.81 109 HIS A N 1
ATOM 865 C CA . HIS A 1 109 ? -5.018 13.957 6.997 1.00 95.81 109 HIS A CA 1
ATOM 866 C C . HIS A 1 109 ? -5.497 12.793 7.884 1.00 95.81 109 HIS A C 1
ATOM 868 O O . HIS A 1 109 ? -6.640 12.823 8.329 1.00 95.81 109 HIS A O 1
ATOM 874 N N . LEU A 1 110 ? -4.640 11.823 8.225 1.00 96.19 110 LEU A N 1
ATOM 875 C CA . LEU A 1 110 ? -4.992 10.682 9.084 1.00 96.19 110 LEU A CA 1
ATOM 876 C C . LEU A 1 110 ? -5.458 11.123 10.481 1.00 96.19 110 LEU A C 1
ATOM 878 O O . LEU A 1 110 ? -6.475 10.638 10.978 1.00 96.19 110 LEU A O 1
ATOM 882 N N . LEU A 1 111 ? -4.777 12.104 11.085 1.00 96.38 111 LEU A N 1
ATOM 883 C CA . LEU A 1 111 ? -5.176 12.680 12.375 1.00 96.38 111 LEU A CA 1
ATOM 884 C C . LEU A 1 111 ? -6.477 13.486 12.268 1.00 96.38 111 LEU A C 1
ATOM 886 O O . LEU A 1 111 ? -7.312 13.449 13.173 1.00 96.38 111 LEU A O 1
ATOM 890 N N . THR A 1 112 ? -6.673 14.174 11.141 1.00 96.44 112 THR A N 1
ATOM 891 C CA . THR A 1 112 ? -7.909 14.921 10.860 1.00 96.44 112 THR A CA 1
ATOM 892 C C . THR A 1 112 ? -9.110 13.976 10.768 1.00 96.44 112 THR A C 1
ATOM 894 O O . THR A 1 112 ? -10.154 14.237 11.371 1.00 96.44 112 THR A O 1
ATOM 897 N N . TRP A 1 113 ? -8.956 12.844 10.074 1.00 95.44 113 TRP A N 1
ATOM 898 C CA . TRP A 1 113 ? -9.978 11.799 9.992 1.00 95.44 113 TRP A CA 1
ATOM 899 C C . TRP A 1 113 ? -10.279 11.191 11.359 1.00 95.44 113 TRP A C 1
ATOM 901 O O . TRP A 1 113 ? -11.449 11.085 11.720 1.00 95.44 113 TRP A O 1
ATOM 911 N N . LYS A 1 114 ? -9.246 10.861 12.144 1.00 95.69 114 LYS A N 1
ATOM 912 C CA . LYS A 1 114 ? -9.401 10.322 13.503 1.00 95.69 114 LYS A CA 1
ATOM 913 C C . LYS A 1 114 ? -10.264 11.239 14.378 1.00 95.69 114 LYS A C 1
ATOM 915 O O . LYS A 1 114 ? -11.275 10.793 14.908 1.00 95.69 114 LYS A O 1
ATOM 920 N N . SER A 1 115 ? -9.916 12.525 14.450 1.00 96.38 115 SER A N 1
ATOM 921 C CA . SER A 1 115 ? -10.667 13.532 15.220 1.00 96.38 115 SER A CA 1
ATOM 922 C C . SER A 1 115 ? -12.118 13.690 14.737 1.00 96.38 115 SER A C 1
ATOM 924 O O . SER A 1 115 ? -13.060 13.750 15.532 1.00 96.38 115 SER A O 1
ATOM 926 N N . SER A 1 116 ? -12.320 13.695 13.416 1.00 96.38 116 SER A N 1
ATOM 927 C CA . SER A 1 116 ? -13.656 13.826 12.820 1.00 96.38 116 SER A CA 1
ATOM 928 C C . SER A 1 116 ? -14.552 12.627 13.151 1.00 96.38 116 SER A C 1
ATOM 930 O O . SER A 1 116 ? -15.721 12.802 13.491 1.00 96.38 116 SER A O 1
ATOM 932 N N . LEU A 1 117 ? -14.000 11.412 13.091 1.00 93.81 117 LEU A N 1
ATOM 933 C CA . LEU A 1 117 ? -14.710 10.172 13.412 1.00 93.81 117 LEU A CA 1
ATOM 934 C C . LEU A 1 117 ? -15.014 10.050 14.912 1.00 93.81 117 LEU A C 1
ATOM 936 O O . LEU A 1 117 ? -16.109 9.621 15.271 1.00 93.81 117 LEU A O 1
ATOM 940 N N . GLU A 1 118 ? -14.088 10.466 15.781 1.00 94.69 118 GLU A N 1
ATOM 941 C CA . GLU A 1 118 ? -14.313 10.548 17.233 1.00 94.69 118 GLU A CA 1
ATOM 942 C C . GLU A 1 118 ? -15.480 11.482 17.565 1.00 94.69 118 GLU A C 1
ATOM 944 O O . GLU A 1 118 ? -16.337 11.134 18.373 1.00 94.69 118 GLU A O 1
ATOM 949 N N . THR A 1 119 ? -15.542 12.639 16.902 1.00 94.44 119 THR A N 1
ATOM 950 C CA . THR A 1 119 ? -16.607 13.632 17.108 1.00 94.44 119 THR A CA 1
ATOM 951 C C . THR A 1 119 ? -17.960 13.135 16.602 1.00 94.44 119 THR A C 1
ATOM 953 O O . THR A 1 119 ? -18.967 13.315 17.273 1.00 94.44 119 THR A O 1
ATOM 956 N N . ALA A 1 120 ? -17.999 12.490 15.432 1.00 89.81 120 ALA A N 1
ATOM 957 C CA . ALA A 1 120 ? -19.240 11.989 14.833 1.00 89.81 120 ALA A CA 1
ATOM 958 C C . ALA A 1 120 ? -19.874 10.808 15.594 1.00 89.81 120 ALA A C 1
ATOM 960 O O . ALA A 1 120 ? -21.000 10.422 15.286 1.00 89.81 120 ALA A O 1
ATOM 961 N N . SER A 1 121 ? -19.142 10.219 16.541 1.00 83.50 121 SER A N 1
ATOM 962 C CA . SER A 1 121 ? -19.556 9.031 17.296 1.00 83.50 121 SER A CA 1
ATOM 963 C C . SER A 1 121 ? -20.024 9.344 18.725 1.00 83.50 121 SER A C 1
ATOM 965 O O . SER A 1 121 ? -20.307 8.413 19.481 1.00 83.50 121 SER A O 1
ATOM 967 N N . GLN A 1 122 ? -20.073 10.631 19.091 1.00 73.19 122 GLN A N 1
ATOM 968 C CA . GLN A 1 122 ? -20.654 11.163 20.332 1.00 73.19 122 GLN A CA 1
ATOM 969 C C . GLN A 1 122 ? -22.109 11.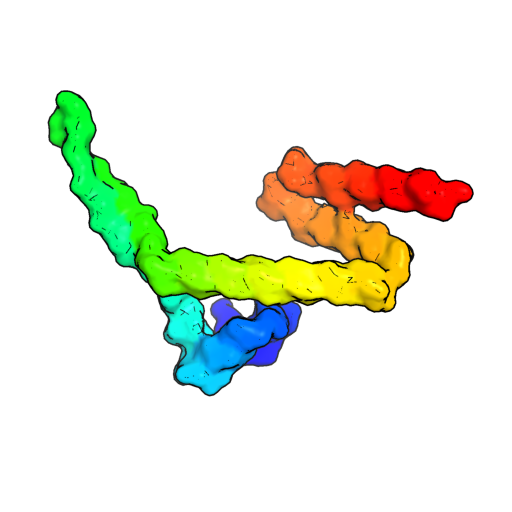580 20.107 1.00 73.19 122 GLN A C 1
ATOM 971 O O . GLN A 1 122 ? -22.917 11.354 21.035 1.00 73.19 122 GLN A O 1
#

Sequence (122 aa):
MLSSEAEYRENVCKCKQCAELIKNTESLDRAFYVYGDSNPVTFRRRGGSIVSLEYPTGDAKKAAAYHYLYNKAKEFEDIRTGDLKHLLENLKITYDDIAPHTGDELVAHLLTWKSSLETASQ

Radius of gyration: 19.74 Å; Cα contacts (8 Å, |Δi|>4): 93; chains: 1; bounding box: 37×42×52 Å

Solvent-accessible surface area (backbone atoms only — not comparable to full-atom values): 7128 Å² total; per-residue (Å²): 128,84,86,44,72,67,55,37,38,74,76,72,51,76,41,69,66,57,54,53,35,43,73,75,37,98,41,68,70,68,38,50,44,54,67,73,35,61,44,79,49,72,48,72,45,97,88,70,50,77,46,76,45,80,39,67,32,75,63,16,49,49,51,50,50,51,52,51,51,48,49,51,54,47,54,53,49,49,61,72,73,48,55,70,68,60,52,45,48,48,35,48,52,53,34,70,68,44,28,86,79,69,40,54,91,80,40,51,63,37,58,53,50,39,54,53,54,58,60,75,72,110

Secondary structure (DSSP, 8-state):
---SHHHHHHHT---HHHHHHHHTSSSHHHHHGGGG-EEEEEEE-TTS-EEEEEEE-HHHHHHHHHHHHHHHHHHHHHHHHS-HHHHHHHHHHHHHHHHHHH-HHHHTHHHHHHHHHHHHT-

Foldseek 3Di:
DQDDPVSCCVPPHVFPLLVVLRVVDPDSCNSCVLLVAWDWDWDADPVGDIDIDTDRDPSNVVSVVVRVVRVVVVVVVCVVPDDLVVLLVVLVVVQVVCCVPPNCVVRVVSVVVSVVSVVVVD

Mean p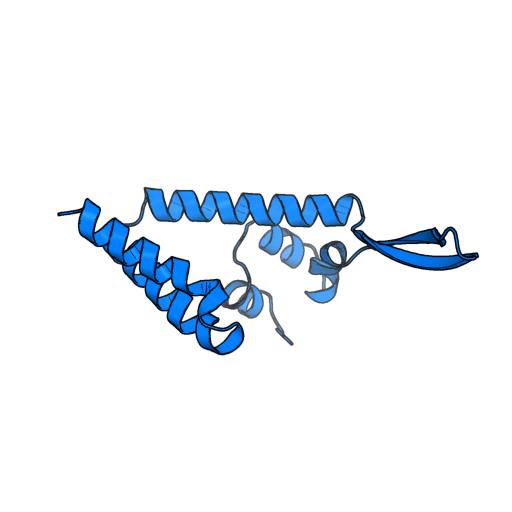redicted aligned error: 7.08 Å

pLDDT: mean 89.21, std 6.07, range [55.03, 96.44]

Nearest PDB structures (foldseek):
  6abq-assembly1_A  TM=5.175E-01  e=1.613E+00  Listeria monocytogenes
  5xoh-assembly1_A-2  TM=2.813E-01  e=2.325E+00  Kitagawia praeruptora
  1sfx-assembly1_A  TM=3.141E-01  e=3.784E+00  Archaeoglobus fulgidus DSM 4304